Protein AF-G8FXV2-F1 (afdb_monomer)

Secondary structure (DSSP, 8-state):
-EE----S-TTT-GGGSS-EEEEEPPPGGG---HHHHHHHHHHHHHHS-S-EES--TTS-EEEEEE-TTHHHHHHHHHHHHH----

Sequence (86 aa):
GVIGRYCDQPQMFPGVAHFHTIRVAQPAGMYYTTDFLKQLCDLWDMRGSGLTNMHGATGDIVLLGTTTPQLEEFYFELTHKMNNDL

pLDDT: mean 98.34, std 0.72, range [94.0, 98.81]

Radius of gyration: 13.11 Å; Cα contacts (8 Å, |Δi|>4): 134; chains: 1; bounding box: 36×21×31 Å

Foldseek 3Di:
DKDWDADPCCVVPVQVRTKMKDWWDADPPNDDDPVLVVVVLVLLVVFADSDWDCVPPVRTTIRIGGDPVSPVVSQCCCCVPVVTHD

Mean predicted aligned error: 1.83 Å

Nearest PDB structures (foldseek):
  2xsj-assembly1_D  TM=1.009E+00  e=8.414E-15  Desulfomicrobium norvegicum
  2v4j-assembly1_D  TM=1.005E+00  e=2.105E-13  Nitratidesulfovibrio vulgaris str. Hildenborough
  3or1-assembly1_D  TM=1.008E+00  e=9.575E-13  Megalodesulfovibrio gigas
  3mm5-assembly1_D  TM=9.750E-01  e=3.293E-09  Archaeoglobus fulgidus
  7pjy-assembly1_x  TM=4.969E-01  e=1.720E+00  Escherichia coli K-12

Solvent-accessible surface area (backbone atoms only — not comparable to full-atom values): 4864 Å² total; per-residue (Å²): 73,76,48,87,42,62,51,97,50,39,88,85,41,58,90,40,34,45,38,23,32,40,33,30,58,58,57,85,91,75,70,77,57,70,67,61,54,50,54,52,47,57,54,32,53,73,55,38,65,67,43,68,42,94,56,39,97,91,54,30,37,30,43,50,25,26,45,79,84,37,51,62,59,51,50,49,47,37,42,76,74,64,74,43,60,75

Organism: NCBI:txid153939

Structure (mmCIF, N/CA/C/O backbone):
data_AF-G8FXV2-F1
#
_entry.id   AF-G8FXV2-F1
#
loop_
_atom_site.group_PDB
_atom_site.id
_atom_site.type_symbol
_atom_site.label_atom_id
_atom_site.label_alt_id
_atom_site.label_comp_id
_atom_site.label_asym_id
_atom_site.label_entity_id
_atom_site.label_seq_id
_atom_site.pdbx_PDB_ins_code
_atom_site.Cartn_x
_atom_site.Cartn_y
_atom_site.Cartn_z
_atom_site.occupancy
_atom_site.B_iso_or_equiv
_atom_site.auth_seq_id
_atom_site.auth_comp_id
_atom_site.auth_asym_id
_atom_site.auth_atom_id
_atom_site.pdbx_PDB_model_num
ATOM 1 N N . GLY A 1 1 ? 0.941 9.728 -2.977 1.00 94.00 1 GLY A N 1
ATOM 2 C CA . GLY A 1 1 ? 0.197 10.621 -2.038 1.00 94.00 1 GLY A CA 1
ATOM 3 C C . GLY A 1 1 ? -1.047 9.954 -1.439 1.00 94.00 1 GLY A C 1
ATOM 4 O O . GLY A 1 1 ? -1.386 8.853 -1.855 1.00 94.00 1 GLY A O 1
ATOM 5 N N . VAL A 1 2 ? -1.742 10.578 -0.470 1.00 98.25 2 VAL A N 1
ATOM 6 C CA . VAL A 1 2 ? -2.835 9.936 0.314 1.00 98.25 2 VAL A CA 1
ATOM 7 C C . VAL A 1 2 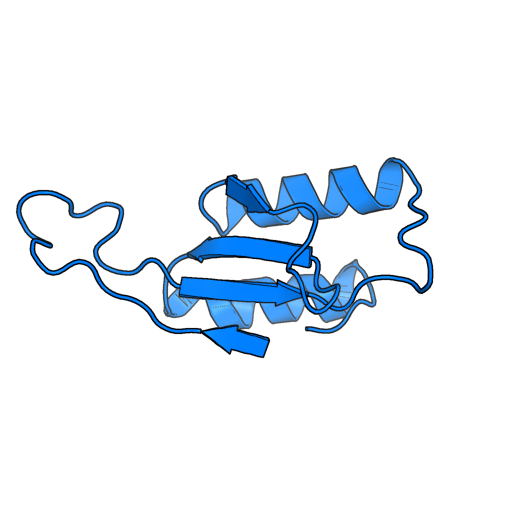? -4.229 10.468 -0.048 1.00 98.25 2 VAL A C 1
ATOM 9 O O . VAL A 1 2 ? -4.431 11.677 -0.139 1.00 98.25 2 VAL A O 1
ATOM 12 N N . ILE A 1 3 ? -5.214 9.573 -0.196 1.00 98.44 3 ILE A N 1
ATOM 13 C CA . ILE A 1 3 ? -6.636 9.924 -0.358 1.00 98.44 3 ILE A CA 1
ATOM 14 C C . ILE A 1 3 ? -7.442 9.404 0.835 1.00 98.44 3 ILE A C 1
ATOM 16 O O . ILE A 1 3 ? -7.642 8.199 0.996 1.00 98.44 3 ILE A O 1
ATOM 20 N N . GLY A 1 4 ? -7.932 10.335 1.657 1.00 98.25 4 GLY A N 1
ATOM 21 C CA . GLY A 1 4 ? -8.787 10.039 2.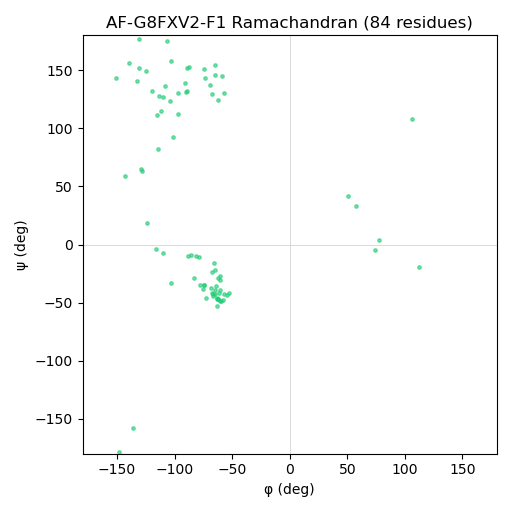804 1.00 98.25 4 GLY A CA 1
ATOM 22 C C . GLY A 1 4 ? -10.179 9.554 2.390 1.00 98.25 4 GLY A C 1
ATOM 23 O O . GLY A 1 4 ? -10.811 10.103 1.485 1.00 98.25 4 GLY A O 1
ATOM 24 N N . ARG A 1 5 ? -10.670 8.525 3.080 1.00 98.50 5 ARG A N 1
ATOM 25 C CA . ARG A 1 5 ? -12.019 7.971 2.916 1.00 98.50 5 ARG 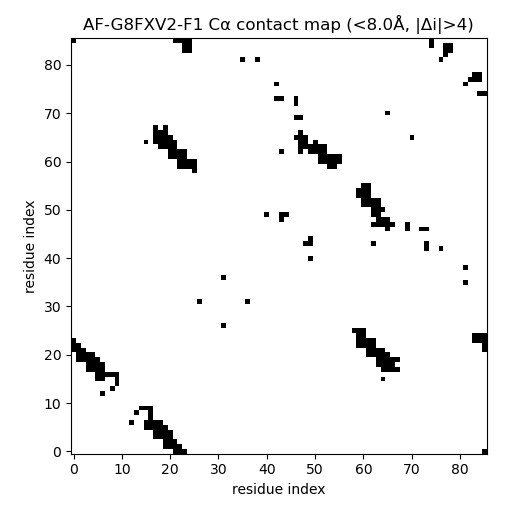A CA 1
ATOM 26 C C . ARG A 1 5 ? -12.507 7.371 4.231 1.00 98.50 5 ARG A C 1
ATOM 28 O O . ARG A 1 5 ? -11.710 6.771 4.956 1.00 98.50 5 ARG A O 1
ATOM 35 N N . TYR A 1 6 ? -13.801 7.535 4.480 1.00 98.44 6 TYR A N 1
ATOM 36 C CA . TYR A 1 6 ? -14.527 7.049 5.648 1.00 98.44 6 TYR A CA 1
ATOM 37 C C . TYR A 1 6 ? -15.816 6.379 5.173 1.00 98.44 6 TYR A C 1
ATOM 39 O O . TYR A 1 6 ? -16.430 6.877 4.224 1.00 98.44 6 TYR A O 1
ATOM 47 N N . CYS A 1 7 ? -16.218 5.269 5.792 1.00 98.00 7 CYS A N 1
ATOM 48 C CA . CYS A 1 7 ? -17.526 4.678 5.512 1.00 98.00 7 CYS A CA 1
ATOM 49 C C . CYS A 1 7 ? -18.649 5.502 6.161 1.00 98.00 7 CYS A C 1
ATOM 51 O O . CYS A 1 7 ? -18.461 6.106 7.217 1.00 98.00 7 CYS A O 1
ATOM 53 N N . ASP A 1 8 ? -19.837 5.483 5.565 1.00 98.19 8 ASP A N 1
ATOM 54 C CA . ASP A 1 8 ? -21.029 6.178 6.063 1.00 98.19 8 ASP A CA 1
ATOM 55 C C . ASP A 1 8 ? -21.743 5.437 7.211 1.00 98.19 8 ASP A C 1
ATOM 57 O O . ASP A 1 8 ? -22.607 6.011 7.869 1.00 98.19 8 ASP A O 1
ATOM 61 N N . GLN A 1 9 ? -21.359 4.185 7.482 1.00 98.00 9 GLN A N 1
ATOM 62 C CA . GLN A 1 9 ? -21.951 3.323 8.511 1.00 98.00 9 GLN A CA 1
ATOM 63 C C . GLN A 1 9 ? -20.889 2.713 9.453 1.00 98.00 9 GLN A C 1
ATOM 65 O O . GLN A 1 9 ? -20.725 1.489 9.501 1.00 98.00 9 GLN A O 1
ATOM 70 N N . PRO A 1 10 ? -20.146 3.529 10.225 1.00 97.75 10 PRO A N 1
ATOM 71 C CA . PRO A 1 10 ? -18.993 3.066 11.003 1.00 97.75 10 PRO A CA 1
ATOM 72 C C . PRO A 1 10 ? -19.351 2.124 12.159 1.00 97.75 10 PRO A C 1
ATOM 74 O O . PRO A 1 10 ? -18.517 1.321 12.563 1.00 97.75 10 PRO A O 1
ATOM 77 N N . GLN A 1 11 ? -20.580 2.167 12.682 1.00 97.94 11 GLN A N 1
ATOM 78 C CA . GLN A 1 11 ? -21.036 1.214 13.699 1.00 97.94 11 GLN A CA 1
ATOM 79 C C . GLN A 1 11 ? -21.316 -0.170 13.103 1.00 97.94 11 GLN A C 1
ATOM 81 O O . GLN A 1 11 ? -21.060 -1.173 13.762 1.00 97.94 11 GLN A O 1
ATOM 86 N N . MET A 1 12 ? -21.823 -0.232 11.864 1.00 98.31 12 MET A N 1
ATOM 87 C CA . MET A 1 12 ? -22.062 -1.505 11.175 1.00 98.31 12 MET A CA 1
ATOM 88 C C . MET A 1 12 ? -20.767 -2.099 10.612 1.00 98.31 12 MET A C 1
ATOM 90 O O . MET A 1 12 ? -20.600 -3.316 10.629 1.00 98.31 12 MET A O 1
ATOM 94 N N . PHE A 1 13 ? -19.840 -1.253 10.151 1.00 98.12 13 PHE A N 1
ATOM 95 C CA . PHE A 1 13 ? -18.587 -1.676 9.518 1.00 98.12 13 PHE A CA 1
ATOM 96 C C . PHE A 1 13 ? -17.358 -0.996 10.147 1.00 98.12 13 PHE A C 1
ATOM 98 O O . PHE A 1 13 ? -16.647 -0.243 9.476 1.00 98.12 13 PHE A O 1
ATOM 105 N N . PRO A 1 14 ? -17.053 -1.271 11.428 1.00 97.69 14 PRO A N 1
ATOM 106 C CA . PRO A 1 14 ? -15.987 -0.572 12.148 1.00 97.69 14 PRO A CA 1
ATOM 107 C C . PRO A 1 14 ? -14.595 -0.775 11.533 1.00 97.69 14 PRO A C 1
ATOM 109 O O . PRO A 1 14 ? -13.761 0.124 11.604 1.00 97.69 14 PRO A O 1
ATOM 112 N N . GLY A 1 15 ? -14.349 -1.912 10.868 1.00 97.62 15 GLY A N 1
ATOM 113 C CA . GLY A 1 15 ? -13.063 -2.214 10.223 1.00 97.62 15 GLY A CA 1
ATOM 114 C C . GLY A 1 15 ? -12.705 -1.313 9.033 1.00 97.62 15 GLY A C 1
ATOM 115 O O . GLY A 1 15 ? -11.546 -1.272 8.638 1.00 97.62 15 GLY A O 1
ATOM 116 N N . VAL A 1 16 ? -13.674 -0.576 8.479 1.00 98.06 16 VAL A N 1
ATOM 117 C CA . VAL A 1 16 ? -13.468 0.370 7.366 1.00 98.06 16 VAL A CA 1
ATOM 118 C C . VAL A 1 16 ? -13.938 1.784 7.712 1.00 98.06 16 VAL A C 1
ATOM 120 O O . VAL A 1 16 ? -14.124 2.616 6.821 1.00 98.06 16 VAL A O 1
ATOM 123 N N . ALA A 1 17 ? -14.095 2.082 9.009 1.00 98.25 17 ALA A N 1
ATOM 124 C CA . ALA A 1 17 ? -14.407 3.430 9.481 1.00 98.25 17 ALA A CA 1
ATOM 125 C C . ALA A 1 17 ? -13.404 4.450 8.923 1.00 98.25 17 ALA A C 1
ATOM 127 O O . ALA A 1 17 ? -13.805 5.506 8.443 1.00 98.25 17 ALA A O 1
ATOM 128 N N . HIS A 1 18 ? -12.119 4.086 8.901 1.00 98.62 18 HIS A N 1
ATOM 129 C CA . HIS A 1 18 ? -11.088 4.733 8.095 1.00 98.62 18 HIS A CA 1
ATOM 130 C C . HIS A 1 18 ? -10.610 3.732 7.047 1.00 98.62 18 HIS A C 1
ATOM 132 O O . HIS A 1 18 ? -10.240 2.609 7.386 1.00 98.62 18 HIS A O 1
ATOM 138 N N . PHE A 1 19 ? -10.605 4.140 5.781 1.00 98.69 19 PHE A N 1
ATOM 139 C CA . PHE A 1 19 ? -10.172 3.272 4.688 1.00 98.69 19 PHE A CA 1
ATOM 140 C C . PHE A 1 19 ? -9.407 4.066 3.629 1.00 98.69 19 PHE A C 1
ATOM 142 O O . PHE A 1 19 ? -9.809 4.204 2.474 1.00 98.69 19 PHE A O 1
ATOM 149 N N . HIS A 1 20 ? -8.317 4.686 4.072 1.00 98.81 20 HIS A N 1
ATOM 150 C CA . HIS A 1 20 ? -7.530 5.609 3.262 1.00 98.81 20 HIS A CA 1
ATOM 151 C C . HIS A 1 20 ? -6.717 4.867 2.201 1.00 98.81 20 HIS A C 1
ATOM 153 O O . HIS A 1 20 ? -6.207 3.778 2.445 1.00 98.81 20 HIS A O 1
ATOM 159 N N . THR A 1 21 ? -6.583 5.471 1.025 1.00 98.81 21 THR A N 1
ATOM 160 C CA . THR A 1 21 ? -5.742 4.949 -0.056 1.00 98.81 21 THR A CA 1
ATOM 161 C C . THR A 1 21 ? -4.380 5.630 -0.032 1.00 98.81 21 THR A C 1
ATOM 163 O O . THR A 1 21 ? -4.322 6.862 -0.029 1.00 98.81 21 THR A O 1
ATOM 166 N N . ILE A 1 22 ? -3.304 4.846 -0.084 1.00 98.75 22 ILE A N 1
ATOM 167 C CA . ILE A 1 22 ? -1.944 5.348 -0.298 1.00 98.75 22 ILE A CA 1
ATOM 168 C C . ILE A 1 22 ? -1.554 5.042 -1.745 1.00 98.75 22 ILE A C 1
ATOM 170 O O . ILE A 1 22 ? -1.616 3.897 -2.189 1.00 98.75 22 ILE A O 1
ATOM 174 N N . ARG A 1 23 ? -1.187 6.079 -2.496 1.00 98.81 23 ARG A N 1
ATOM 175 C CA . ARG A 1 23 ? -0.508 5.942 -3.789 1.00 98.81 23 ARG A CA 1
ATOM 176 C C . ARG A 1 23 ? 0.990 5.906 -3.523 1.00 98.81 23 ARG A C 1
ATOM 178 O O . ARG A 1 23 ? 1.438 6.722 -2.719 1.00 98.81 23 ARG A O 1
ATOM 185 N N . VAL A 1 24 ? 1.675 4.945 -4.134 1.00 98.62 24 VAL A N 1
ATOM 186 C CA . VAL A 1 24 ? 3.118 4.703 -4.041 1.00 98.62 24 VAL A CA 1
ATOM 187 C C . VAL A 1 24 ? 3.723 4.834 -5.436 1.00 98.62 24 VAL A C 1
ATOM 189 O O . VAL A 1 24 ? 3.209 4.234 -6.388 1.00 98.62 24 VAL A O 1
ATOM 192 N N . ALA A 1 25 ? 4.820 5.584 -5.549 1.00 98.56 25 ALA A N 1
ATOM 193 C CA . ALA A 1 25 ? 5.499 5.815 -6.816 1.00 98.56 25 ALA A CA 1
ATOM 194 C C . ALA A 1 25 ? 6.027 4.495 -7.400 1.00 98.56 25 ALA A C 1
ATOM 196 O O . ALA A 1 25 ? 6.771 3.756 -6.752 1.00 98.56 25 ALA A O 1
ATOM 197 N N . GLN A 1 26 ? 5.636 4.190 -8.634 1.00 98.25 26 GLN A N 1
ATOM 198 C CA . GLN A 1 26 ? 6.049 2.998 -9.370 1.00 98.25 26 GLN A CA 1
ATOM 199 C C . GLN A 1 26 ? 7.336 3.233 -10.185 1.00 98.25 26 GLN A C 1
ATOM 201 O O . GLN A 1 26 ? 7.554 4.339 -10.687 1.00 98.25 26 GLN A O 1
ATOM 206 N N . PRO A 1 27 ? 8.152 2.191 -10.439 1.00 98.31 27 PRO A N 1
ATOM 207 C CA . PRO A 1 27 ? 9.207 2.258 -11.442 1.00 98.31 27 PRO A CA 1
ATOM 208 C C . PRO A 1 27 ? 8.626 2.436 -12.852 1.00 98.31 27 PRO A C 1
ATOM 210 O O . PRO A 1 27 ? 7.574 1.888 -13.199 1.00 98.31 27 PRO A O 1
ATOM 213 N N . ALA A 1 28 ? 9.349 3.169 -13.701 1.00 98.25 28 ALA A N 1
ATOM 214 C CA . ALA A 1 28 ? 8.970 3.360 -15.096 1.00 98.25 28 ALA A CA 1
ATOM 215 C C . ALA A 1 28 ? 8.838 2.009 -15.824 1.00 98.25 28 ALA A C 1
ATOM 217 O O . ALA A 1 28 ? 9.714 1.150 -15.745 1.00 98.25 28 ALA A O 1
ATOM 218 N N . GLY A 1 29 ? 7.722 1.819 -16.531 1.00 97.75 29 GLY A N 1
ATOM 219 C CA . GLY A 1 29 ? 7.422 0.570 -17.236 1.00 97.75 29 GLY A CA 1
ATOM 220 C C . GLY A 1 29 ? 6.935 -0.581 -16.348 1.00 97.75 29 GLY A C 1
ATOM 221 O O . GLY A 1 29 ? 6.711 -1.660 -16.882 1.00 97.75 29 GLY A O 1
ATOM 222 N N 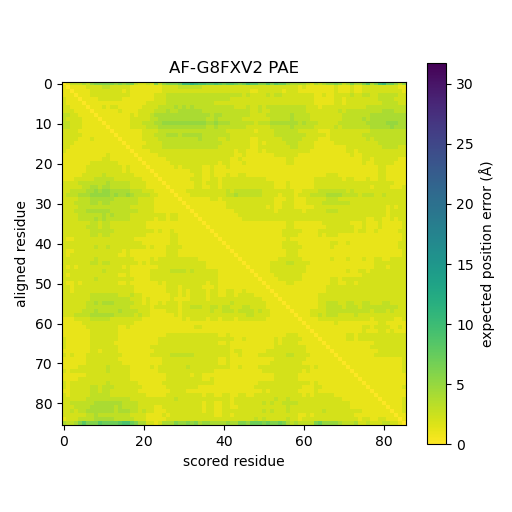. MET A 1 30 ? 6.737 -0.368 -15.037 1.00 98.38 30 MET A N 1
ATOM 223 C CA . MET A 1 30 ? 6.138 -1.349 -14.112 1.00 98.38 30 MET A CA 1
ATOM 224 C C . MET A 1 30 ? 6.886 -2.696 -14.052 1.00 98.38 30 MET A C 1
ATOM 226 O O . MET A 1 30 ? 6.279 -3.748 -13.851 1.00 98.38 30 MET A O 1
ATOM 230 N N . TYR A 1 31 ? 8.211 -2.674 -14.210 1.00 98.50 31 TYR A N 1
ATOM 231 C CA . TYR A 1 31 ? 9.057 -3.851 -14.014 1.00 98.50 31 TYR A CA 1
ATOM 232 C C . TYR A 1 31 ? 9.521 -3.935 -12.562 1.00 98.50 31 TYR A C 1
ATOM 234 O O . TYR A 1 31 ? 10.032 -2.964 -12.008 1.00 98.50 31 TYR A O 1
ATOM 242 N N . TYR A 1 32 ? 9.375 -5.118 -11.967 1.00 98.56 32 TYR A N 1
ATOM 243 C CA . TYR A 1 32 ? 9.684 -5.364 -10.563 1.00 98.56 32 TYR A CA 1
ATOM 244 C C . TYR A 1 32 ? 10.555 -6.600 -10.385 1.00 98.56 32 TYR A C 1
ATOM 246 O O . TYR A 1 32 ? 10.462 -7.562 -11.149 1.00 98.56 32 TYR A O 1
ATOM 254 N N . THR A 1 33 ? 11.343 -6.605 -9.313 1.00 98.69 33 THR A N 1
ATOM 255 C CA . THR A 1 33 ? 11.884 -7.839 -8.742 1.00 98.69 33 THR A CA 1
ATOM 256 C C . THR A 1 33 ? 10.889 -8.411 -7.735 1.00 98.69 33 THR A C 1
ATOM 258 O O . THR A 1 33 ? 10.113 -7.680 -7.113 1.00 98.69 33 THR A O 1
ATOM 261 N N . THR A 1 34 ? 10.919 -9.730 -7.538 1.00 98.62 34 THR A N 1
ATOM 262 C CA . THR A 1 34 ? 10.088 -10.373 -6.510 1.00 98.62 34 THR A CA 1
ATOM 263 C C . THR A 1 34 ? 10.411 -9.870 -5.111 1.00 98.62 34 THR A C 1
ATOM 265 O O . THR A 1 34 ? 9.523 -9.826 -4.270 1.00 98.62 34 THR A O 1
ATOM 268 N N . ASP A 1 35 ? 11.662 -9.488 -4.863 1.00 98.62 35 ASP A N 1
ATOM 269 C CA . ASP A 1 35 ? 12.120 -9.037 -3.551 1.00 98.62 35 ASP A CA 1
ATOM 270 C C . ASP A 1 35 ? 11.468 -7.711 -3.162 1.00 98.62 35 ASP A C 1
ATOM 272 O O . ASP A 1 35 ? 10.955 -7.595 -2.052 1.00 98.62 35 ASP A O 1
ATOM 276 N N . PHE A 1 36 ? 11.395 -6.752 -4.094 1.00 98.56 36 PHE A N 1
ATOM 277 C CA . PHE A 1 36 ? 10.698 -5.487 -3.858 1.00 98.56 36 PHE A CA 1
ATOM 278 C C . PHE A 1 36 ? 9.212 -5.714 -3.559 1.00 98.56 36 PHE A C 1
ATOM 280 O O . PHE A 1 36 ? 8.689 -5.186 -2.580 1.00 98.56 36 PHE A O 1
ATOM 287 N N . LEU A 1 37 ? 8.530 -6.524 -4.380 1.00 98.75 37 LEU A N 1
ATOM 288 C CA . LEU A 1 37 ? 7.096 -6.768 -4.204 1.00 98.75 37 LEU A CA 1
ATOM 289 C C . LEU A 1 37 ? 6.791 -7.504 -2.898 1.00 98.75 37 LEU A C 1
ATOM 291 O O . LEU A 1 37 ? 5.828 -7.151 -2.229 1.00 98.75 37 LEU A O 1
ATOM 295 N N . LYS A 1 38 ? 7.614 -8.481 -2.502 1.00 98.75 38 LYS A N 1
ATOM 296 C CA . LYS A 1 38 ? 7.457 -9.175 -1.215 1.00 98.75 38 LYS A CA 1
ATOM 297 C C . LYS A 1 38 ? 7.626 -8.221 -0.037 1.00 98.75 38 LYS A C 1
ATOM 299 O O . LYS A 1 38 ? 6.762 -8.200 0.824 1.00 98.75 38 LYS A O 1
ATOM 304 N N . GLN A 1 39 ? 8.667 -7.384 -0.047 1.00 98.62 39 GLN A N 1
ATOM 305 C CA . GLN A 1 39 ? 8.868 -6.379 1.004 1.00 98.62 39 GLN A CA 1
ATOM 306 C C . GLN A 1 39 ? 7.698 -5.392 1.086 1.00 98.62 39 GLN A C 1
ATOM 308 O O . GLN A 1 39 ? 7.270 -5.033 2.181 1.00 98.62 39 GLN A O 1
ATOM 313 N N . LEU A 1 40 ? 7.154 -4.980 -0.065 1.00 98.62 40 LEU A N 1
ATOM 314 C CA . LEU A 1 40 ? 5.986 -4.104 -0.103 1.00 98.62 40 LEU A CA 1
ATOM 315 C C . LEU A 1 40 ? 4.741 -4.783 0.476 1.00 98.62 40 LEU A C 1
ATOM 317 O O . LEU A 1 40 ? 4.001 -4.148 1.225 1.00 98.62 40 LEU A O 1
ATOM 321 N N . CYS A 1 41 ? 4.518 -6.058 0.143 1.00 98.75 41 CYS A N 1
ATOM 322 C CA . CYS A 1 41 ? 3.430 -6.849 0.710 1.00 98.75 41 CYS A CA 1
ATOM 323 C C . CYS A 1 41 ? 3.592 -7.017 2.223 1.00 98.75 41 CYS A C 1
ATOM 325 O O . CYS A 1 41 ? 2.642 -6.735 2.938 1.00 98.75 41 CYS A O 1
ATOM 327 N N . ASP A 1 42 ? 4.780 -7.378 2.720 1.00 98.75 42 ASP A N 1
ATOM 328 C CA . ASP A 1 42 ? 5.034 -7.543 4.159 1.00 98.75 42 ASP A CA 1
ATOM 329 C C . ASP A 1 42 ? 4.719 -6.252 4.934 1.00 98.75 42 ASP A C 1
ATOM 331 O O . ASP A 1 42 ? 4.078 -6.274 5.989 1.00 98.75 42 ASP A O 1
ATOM 335 N N . LEU A 1 43 ? 5.128 -5.102 4.385 1.00 98.69 43 LEU A N 1
ATOM 336 C CA . LEU A 1 43 ? 4.838 -3.798 4.973 1.00 98.69 43 LEU A CA 1
ATOM 337 C C . LEU A 1 43 ? 3.336 -3.478 4.943 1.00 98.69 43 LEU A C 1
ATOM 339 O O . LEU A 1 43 ? 2.786 -2.960 5.921 1.00 98.69 43 LEU A O 1
ATOM 343 N N . TRP A 1 44 ? 2.663 -3.775 3.830 1.00 98.75 44 TRP A N 1
ATOM 344 C CA . TRP A 1 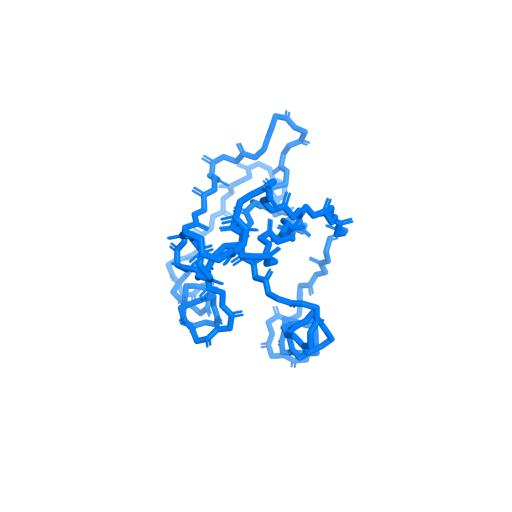44 ? 1.242 -3.483 3.664 1.00 98.75 44 TRP A CA 1
ATOM 345 C C . TRP A 1 44 ? 0.329 -4.421 4.456 1.00 98.75 44 TRP A C 1
ATOM 347 O O . TRP A 1 44 ? -0.678 -3.965 4.993 1.00 98.75 44 TRP A O 1
ATOM 357 N N . ASP A 1 45 ? 0.694 -5.689 4.603 1.00 98.69 45 ASP A N 1
ATOM 358 C CA . ASP A 1 45 ? -0.022 -6.657 5.435 1.00 98.69 45 ASP A CA 1
ATOM 359 C C . ASP A 1 45 ? 0.032 -6.256 6.914 1.00 98.69 45 ASP A C 1
ATOM 361 O O . ASP A 1 45 ? -0.945 -6.419 7.643 1.00 98.69 45 ASP A O 1
ATOM 365 N N . MET A 1 46 ? 1.154 -5.681 7.364 1.00 98.56 46 MET A N 1
ATOM 366 C CA . MET A 1 46 ? 1.299 -5.221 8.746 1.00 98.56 46 MET A CA 1
ATOM 367 C C . MET A 1 46 ? 0.533 -3.921 9.027 1.00 98.56 46 MET A C 1
ATOM 369 O O . MET A 1 46 ? 0.013 -3.738 10.130 1.00 98.56 46 MET A O 1
ATOM 373 N N . ARG A 1 47 ? 0.512 -2.984 8.071 1.00 98.50 47 ARG A N 1
ATOM 374 C CA . ARG A 1 47 ? 0.083 -1.589 8.312 1.00 98.50 47 ARG A CA 1
ATOM 375 C C . ARG A 1 47 ? -1.170 -1.166 7.550 1.00 98.50 47 ARG A C 1
ATOM 377 O O . ARG A 1 47 ? -1.654 -0.047 7.732 1.00 98.50 47 ARG A O 1
ATOM 384 N N . GLY A 1 48 ? -1.704 -2.029 6.702 1.00 98.44 48 GLY A N 1
ATOM 385 C CA . GLY A 1 48 ? -2.858 -1.767 5.856 1.00 98.44 48 GLY A CA 1
ATOM 386 C C . GLY A 1 48 ? -3.844 -2.925 5.853 1.00 98.44 48 GLY A C 1
ATOM 387 O O . GLY A 1 48 ? -3.921 -3.720 6.785 1.00 98.44 48 GLY A O 1
ATOM 388 N N . SER A 1 49 ? -4.651 -2.978 4.802 1.00 98.56 49 SER A N 1
ATOM 389 C CA . SER A 1 49 ? -5.700 -3.983 4.631 1.00 98.56 49 SER A CA 1
ATOM 390 C C . SER A 1 49 ? -5.228 -5.269 3.943 1.00 98.56 49 SER A C 1
ATOM 392 O O . SER A 1 49 ? -6.016 -6.206 3.827 1.00 98.56 49 SER A O 1
ATOM 394 N N . GLY A 1 50 ? -4.009 -5.284 3.390 1.00 98.44 50 GLY A N 1
ATOM 395 C CA . GLY A 1 50 ? -3.544 -6.318 2.456 1.00 98.44 50 GLY A CA 1
ATOM 396 C C . GLY A 1 50 ? -4.144 -6.212 1.041 1.00 98.44 50 GLY A C 1
ATOM 397 O O . GLY A 1 50 ? -3.748 -6.946 0.139 1.00 98.44 50 GLY A O 1
ATOM 398 N N . LEU A 1 51 ? -5.079 -5.284 0.793 1.00 98.75 51 LEU A N 1
ATOM 399 C CA . LEU A 1 51 ? -5.699 -5.088 -0.523 1.00 98.75 51 LEU A CA 1
ATOM 400 C C . LEU A 1 51 ? -4.937 -4.054 -1.353 1.00 98.75 51 LEU A C 1
ATOM 402 O O . LEU A 1 51 ? -4.551 -2.999 -0.845 1.00 98.75 51 LEU A O 1
ATOM 406 N N . THR A 1 52 ? -4.770 -4.322 -2.647 1.00 98.69 52 THR A N 1
ATOM 407 C CA . THR A 1 52 ? -4.060 -3.433 -3.574 1.00 98.69 52 THR A CA 1
ATOM 408 C C . THR A 1 52 ? -4.755 -3.361 -4.934 1.00 98.69 52 THR A C 1
ATOM 410 O O . THR A 1 52 ? -5.457 -4.292 -5.330 1.00 98.69 52 THR A O 1
ATOM 413 N N . ASN A 1 53 ? -4.526 -2.268 -5.672 1.00 98.69 53 ASN A N 1
ATOM 414 C CA . ASN A 1 53 ? -4.676 -2.267 -7.128 1.00 98.69 53 ASN A CA 1
ATOM 415 C C . ASN A 1 53 ? -3.282 -2.154 -7.758 1.00 98.69 53 ASN A C 1
ATOM 417 O O . ASN A 1 53 ? -2.538 -1.214 -7.471 1.00 98.69 53 ASN A O 1
ATOM 421 N N . MET A 1 54 ? -2.965 -3.084 -8.657 1.00 97.94 54 MET A N 1
ATOM 422 C CA . MET A 1 54 ? -1.733 -3.111 -9.451 1.00 97.94 54 MET A CA 1
ATOM 423 C C . MET A 1 54 ? -2.117 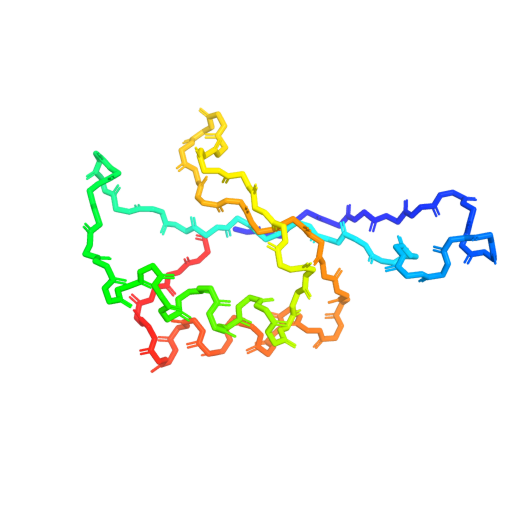-2.922 -10.924 1.00 97.94 54 MET A C 1
ATOM 425 O O . MET A 1 54 ? -2.350 -3.898 -11.632 1.00 97.94 54 MET A O 1
ATOM 429 N N . HIS A 1 55 ? -2.329 -1.696 -11.408 1.00 98.62 55 HIS A N 1
ATOM 430 C CA . HIS A 1 55 ? -1.995 -0.376 -10.836 1.00 98.62 55 HIS A CA 1
ATOM 431 C C . HIS A 1 55 ? -3.194 0.580 -10.867 1.00 98.62 55 HIS A C 1
ATOM 433 O O . HIS A 1 55 ? -4.262 0.260 -11.390 1.00 98.62 55 HIS A O 1
ATOM 439 N N . GLY A 1 56 ? -3.025 1.786 -10.323 1.00 97.62 56 GLY A N 1
ATOM 440 C CA . GLY A 1 56 ? -3.922 2.904 -10.601 1.00 97.62 56 GLY A CA 1
ATOM 441 C C . GLY A 1 56 ? -3.852 3.327 -12.073 1.00 97.62 56 GLY A C 1
ATOM 442 O O . GLY A 1 56 ? -2.830 3.158 -12.732 1.00 97.62 56 GLY A O 1
ATOM 443 N N . ALA A 1 57 ? -4.921 3.937 -12.595 1.00 97.81 57 ALA A N 1
ATOM 444 C CA . ALA A 1 57 ? -4.977 4.376 -13.996 1.00 97.81 57 ALA A CA 1
ATOM 445 C C . ALA A 1 57 ? -3.892 5.412 -14.368 1.00 97.81 57 ALA A C 1
ATOM 447 O O . ALA A 1 57 ? -3.487 5.492 -15.522 1.00 97.81 57 ALA A O 1
ATOM 448 N N . THR A 1 58 ? -3.413 6.190 -13.391 1.00 97.75 58 THR A N 1
ATOM 449 C CA . THR A 1 58 ? -2.289 7.134 -13.533 1.00 97.75 58 THR A CA 1
ATOM 450 C C . THR A 1 58 ? -0.912 6.474 -13.431 1.00 97.75 58 THR A C 1
ATOM 452 O O . THR A 1 58 ? 0.086 7.120 -13.734 1.00 97.75 58 THR A O 1
ATOM 455 N N . GLY A 1 59 ? -0.851 5.200 -13.039 1.00 98.12 59 GLY A N 1
ATOM 456 C CA . GLY A 1 59 ? 0.369 4.400 -12.952 1.00 98.12 59 GLY A CA 1
ATOM 457 C C . GLY A 1 59 ? 0.785 4.015 -11.534 1.00 98.12 59 GLY A C 1
ATOM 458 O O . GLY A 1 59 ? 1.526 3.049 -11.392 1.00 98.12 59 GLY A O 1
ATOM 459 N N . ASP A 1 60 ? 0.295 4.707 -10.504 1.00 98.62 60 ASP A N 1
ATOM 460 C CA . ASP A 1 60 ? 0.695 4.469 -9.111 1.00 98.62 60 ASP A CA 1
ATOM 461 C C . ASP A 1 60 ? 0.416 3.028 -8.662 1.00 98.62 60 ASP A C 1
ATOM 463 O O . ASP A 1 60 ? -0.617 2.443 -9.008 1.00 98.62 60 ASP A O 1
ATOM 467 N N . ILE A 1 61 ? 1.279 2.477 -7.808 1.00 98.81 61 ILE A N 1
ATOM 468 C CA . ILE A 1 61 ? 0.879 1.346 -6.965 1.00 98.81 61 ILE A CA 1
ATOM 469 C C . ILE A 1 61 ? -0.162 1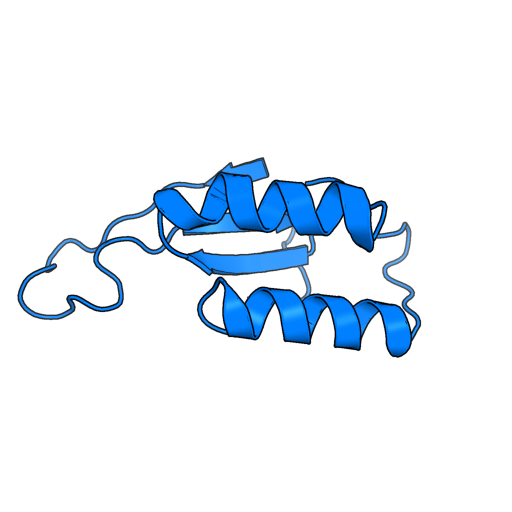.875 -5.975 1.00 98.81 61 ILE A C 1
ATOM 471 O O . ILE A 1 61 ? 0.057 2.892 -5.313 1.00 98.81 61 ILE A O 1
ATOM 475 N N . VAL A 1 62 ? -1.302 1.194 -5.858 1.00 98.81 62 VAL A N 1
ATOM 476 C CA . VAL A 1 62 ? -2.393 1.627 -4.979 1.00 98.81 62 VAL A CA 1
ATOM 477 C C . VAL A 1 62 ? -2.539 0.648 -3.828 1.00 98.81 62 VAL A C 1
ATOM 479 O O . VAL A 1 62 ? -2.939 -0.498 -4.027 1.00 98.81 62 VAL A O 1
ATOM 482 N N . LEU A 1 63 ? -2.279 1.129 -2.618 1.00 98.81 63 LEU A N 1
ATOM 483 C CA . LEU A 1 63 ? -2.489 0.401 -1.374 1.00 98.81 63 LEU A CA 1
ATOM 484 C C . LEU A 1 63 ? -3.838 0.824 -0.784 1.00 98.81 63 LEU A C 1
ATOM 486 O O . LEU A 1 63 ? -4.055 1.995 -0.444 1.00 98.81 63 LEU A O 1
ATOM 490 N N . LEU A 1 64 ? -4.790 -0.110 -0.760 1.00 98.81 64 LEU A N 1
ATOM 491 C CA . LEU A 1 64 ? -6.211 0.191 -0.614 1.00 98.81 64 LEU A CA 1
ATOM 492 C C . LEU A 1 64 ? -6.706 -0.060 0.809 1.00 98.81 64 LEU A C 1
ATOM 4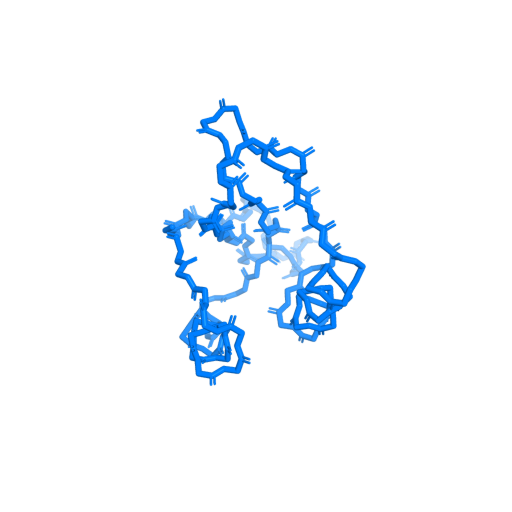94 O O . LEU A 1 64 ? -7.176 -1.148 1.130 1.00 98.81 64 LEU A O 1
ATOM 498 N N . GLY A 1 65 ? -6.677 0.973 1.642 1.00 98.69 65 GLY A N 1
ATOM 499 C CA . GLY A 1 65 ? -7.293 0.937 2.962 1.00 98.69 65 GLY A CA 1
ATOM 500 C C . GLY A 1 65 ? -6.279 0.828 4.087 1.00 98.69 65 GLY A C 1
ATOM 501 O O . GLY A 1 65 ? -5.691 -0.218 4.329 1.00 98.69 65 GLY A O 1
ATOM 502 N N . THR A 1 66 ? -6.125 1.924 4.815 1.00 98.81 66 THR A N 1
ATOM 503 C CA . THR A 1 66 ? -5.486 1.971 6.128 1.00 98.81 66 THR A CA 1
ATOM 504 C C . THR A 1 66 ? -6.128 3.076 6.975 1.00 98.81 66 THR A C 1
ATOM 506 O O . THR A 1 66 ? -7.066 3.757 6.542 1.00 98.81 66 THR A O 1
ATOM 509 N N . THR A 1 67 ? -5.629 3.254 8.191 1.00 98.75 67 THR A N 1
ATOM 510 C CA . THR A 1 67 ? -6.095 4.234 9.171 1.00 98.75 67 THR A CA 1
ATOM 511 C C . THR A 1 67 ? -5.149 5.433 9.243 1.00 98.75 67 THR A C 1
ATOM 513 O O . THR A 1 67 ? -3.979 5.341 8.882 1.00 98.75 67 THR A O 1
ATOM 516 N N . THR A 1 68 ? -5.640 6.578 9.726 1.00 98.69 68 THR A N 1
ATOM 517 C CA . THR A 1 68 ? -4.836 7.810 9.837 1.00 98.69 68 THR A CA 1
ATOM 518 C C . THR A 1 68 ? -3.534 7.629 10.634 1.00 98.69 68 THR A C 1
ATOM 520 O O . THR A 1 68 ? -2.503 8.091 10.149 1.00 98.69 68 THR A O 1
ATOM 523 N N . PRO A 1 69 ? -3.511 6.934 11.793 1.00 98.62 69 PRO A N 1
ATOM 524 C CA . PRO A 1 69 ? -2.275 6.761 12.562 1.00 98.62 69 PRO A CA 1
ATOM 525 C C . PRO A 1 69 ? -1.192 5.940 11.850 1.00 98.62 69 PRO A C 1
ATOM 527 O O . PRO A 1 69 ? -0.024 6.061 12.195 1.00 98.62 69 PRO A O 1
ATOM 530 N N . GLN A 1 70 ? -1.556 5.111 10.866 1.00 98.75 70 GLN A N 1
ATOM 531 C CA . GLN A 1 70 ? -0.598 4.282 10.126 1.00 98.75 70 GLN A CA 1
ATOM 532 C C . GLN A 1 70 ? 0.053 5.008 8.941 1.00 98.75 70 GLN A C 1
ATOM 534 O O . GLN A 1 70 ? 0.982 4.466 8.353 1.00 98.75 70 GLN A O 1
ATOM 539 N N . LEU A 1 71 ? -0.405 6.211 8.574 1.00 98.62 71 LEU A N 1
ATOM 540 C CA . LEU A 1 71 ? 0.093 6.912 7.384 1.00 98.62 71 LEU A CA 1
ATOM 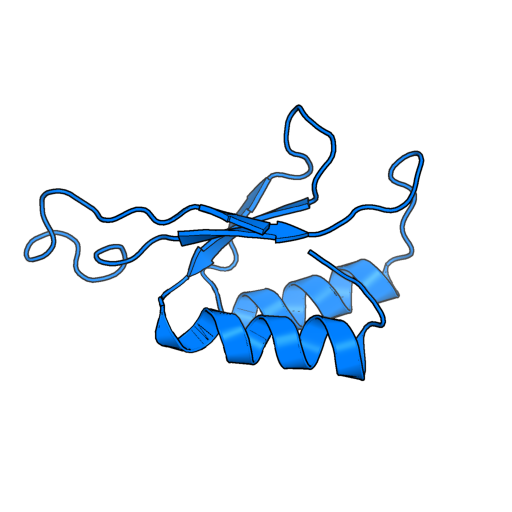541 C C . LEU A 1 71 ? 1.581 7.266 7.498 1.00 98.62 71 LEU A C 1
ATOM 543 O O . LEU A 1 71 ? 2.362 6.899 6.624 1.00 98.62 71 LEU A O 1
ATOM 547 N N . GLU A 1 72 ? 1.969 7.935 8.584 1.00 98.50 72 GLU A N 1
ATOM 548 C CA . GLU A 1 72 ? 3.366 8.322 8.823 1.00 98.50 72 GLU A CA 1
ATOM 549 C C . GLU A 1 72 ? 4.252 7.103 9.085 1.00 98.50 72 GLU A C 1
ATOM 551 O O . GLU A 1 72 ? 5.375 7.030 8.602 1.00 98.50 72 GLU A O 1
ATOM 556 N N . GLU A 1 73 ? 3.725 6.101 9.788 1.00 98.62 73 GLU A N 1
ATOM 557 C CA . GLU A 1 73 ? 4.438 4.855 10.067 1.00 98.62 73 GLU A CA 1
ATOM 558 C C . GLU A 1 73 ? 4.770 4.073 8.789 1.00 98.62 73 GLU A C 1
ATOM 560 O O . GLU A 1 73 ? 5.898 3.616 8.596 1.00 98.62 73 GLU A O 1
ATOM 565 N N . PHE A 1 74 ? 3.788 3.939 7.893 1.00 98.69 74 PHE A N 1
ATOM 566 C CA . PHE A 1 74 ? 3.988 3.327 6.586 1.00 98.69 74 PHE A CA 1
ATOM 567 C C . PHE A 1 74 ? 4.985 4.140 5.752 1.00 98.69 74 PHE A C 1
ATOM 569 O O . PHE A 1 74 ? 5.915 3.572 5.181 1.00 98.69 74 PHE A O 1
ATOM 576 N N . TYR A 1 75 ? 4.819 5.466 5.708 1.00 98.75 75 TYR A N 1
ATOM 577 C CA . TYR A 1 75 ? 5.692 6.354 4.941 1.00 98.75 75 TYR A CA 1
ATOM 578 C C . TYR A 1 75 ? 7.146 6.309 5.428 1.00 98.75 75 TYR A C 1
ATOM 580 O O . TYR A 1 75 ? 8.074 6.237 4.617 1.00 98.75 75 TYR A O 1
ATOM 588 N N . PHE A 1 76 ? 7.355 6.286 6.744 1.00 98.62 76 PHE A N 1
ATOM 589 C CA . PHE A 1 76 ? 8.678 6.169 7.341 1.00 98.62 76 PHE A CA 1
ATOM 590 C C . PHE A 1 76 ? 9.369 4.875 6.906 1.00 98.62 76 PHE A C 1
ATOM 592 O O . PHE A 1 76 ? 10.510 4.912 6.449 1.00 98.62 76 PHE A O 1
ATOM 599 N N . GLU A 1 77 ? 8.685 3.732 6.984 1.00 98.56 77 GLU A N 1
ATOM 600 C CA . GLU A 1 77 ? 9.273 2.457 6.566 1.00 98.56 77 GLU A CA 1
ATOM 601 C C . GLU A 1 77 ? 9.518 2.375 5.060 1.00 98.56 77 GLU A C 1
ATOM 603 O O . GLU A 1 77 ? 10.586 1.921 4.648 1.00 98.56 77 GLU A O 1
ATOM 608 N N . LEU A 1 78 ? 8.581 2.859 4.244 1.00 98.56 78 LEU A N 1
ATOM 609 C CA . LEU A 1 78 ? 8.735 2.889 2.791 1.00 98.56 78 LEU A CA 1
ATOM 610 C C . LEU A 1 78 ? 9.988 3.683 2.384 1.00 98.56 78 LEU A C 1
ATOM 612 O O . LEU A 1 78 ? 10.819 3.203 1.612 1.00 98.56 78 LEU A O 1
ATOM 616 N N . THR A 1 79 ? 10.167 4.873 2.955 1.00 98.50 79 THR A N 1
ATOM 617 C CA . THR A 1 79 ? 11.307 5.741 2.631 1.00 98.50 79 THR A CA 1
ATOM 618 C C . THR A 1 79 ? 12.622 5.213 3.208 1.00 98.50 79 THR A C 1
ATOM 620 O O . THR A 1 79 ? 13.614 5.128 2.487 1.00 98.50 79 THR A O 1
ATOM 623 N N . HIS A 1 80 ? 12.647 4.801 4.480 1.00 98.19 80 HIS A N 1
ATOM 624 C CA . HIS A 1 80 ? 13.891 4.440 5.172 1.00 98.19 80 HIS A CA 1
ATOM 625 C C . HIS A 1 80 ? 14.357 3.007 4.903 1.00 98.19 80 HIS A C 1
ATOM 627 O O . HIS A 1 80 ? 15.558 2.743 4.969 1.00 98.19 80 HIS A O 1
ATOM 633 N N . LYS A 1 81 ? 13.439 2.071 4.630 1.00 97.94 81 LYS A N 1
ATOM 634 C CA . LYS A 1 81 ? 13.781 0.658 4.393 1.00 97.94 81 LYS A CA 1
ATOM 635 C C . LYS A 1 81 ? 13.751 0.280 2.919 1.00 97.94 81 LYS A C 1
ATOM 637 O O . LYS A 1 81 ? 14.537 -0.571 2.515 1.00 97.94 81 LYS A O 1
ATOM 642 N N . MET A 1 82 ? 12.865 0.889 2.130 1.00 98.25 82 MET A N 1
ATOM 643 C CA . MET A 1 82 ? 12.650 0.496 0.732 1.00 98.25 82 MET A CA 1
ATOM 644 C C . MET A 1 82 ? 13.155 1.526 -0.280 1.00 98.25 82 MET A C 1
ATOM 646 O O . MET A 1 82 ? 13.169 1.228 -1.473 1.00 98.25 82 MET A O 1
ATOM 650 N N . ASN A 1 83 ? 13.592 2.711 0.173 1.00 98.19 83 ASN A N 1
ATOM 651 C CA . ASN A 1 83 ? 14.057 3.800 -0.690 1.00 98.19 83 ASN A CA 1
ATOM 652 C C . ASN A 1 83 ? 13.047 4.128 -1.811 1.00 98.19 83 ASN A C 1
ATOM 654 O O . ASN A 1 83 ? 13.417 4.310 -2.972 1.00 98.19 83 ASN A O 1
ATOM 658 N N . ASN A 1 84 ? 11.758 4.151 -1.462 1.00 98.31 84 ASN A N 1
ATOM 659 C CA . ASN A 1 84 ? 10.667 4.463 -2.378 1.00 98.31 84 ASN A CA 1
ATOM 660 C C . ASN A 1 84 ? 9.830 5.616 -1.816 1.00 98.31 84 ASN A C 1
ATOM 662 O O . ASN A 1 84 ? 9.713 5.768 -0.601 1.00 98.31 84 ASN A O 1
ATOM 666 N N . ASP A 1 85 ? 9.243 6.411 -2.706 1.00 97.88 85 ASP A N 1
ATOM 667 C CA . ASP A 1 85 ? 8.374 7.536 -2.347 1.00 97.88 85 ASP A CA 1
ATOM 668 C C . ASP A 1 85 ? 6.892 7.210 -2.633 1.00 97.88 85 ASP A C 1
ATOM 670 O O . ASP A 1 85 ? 6.564 6.139 -3.166 1.00 97.88 85 ASP A O 1
ATOM 674 N N . LEU A 1 86 ? 5.997 8.118 -2.245 1.00 94.44 86 LEU A N 1
ATOM 675 C CA . LEU A 1 86 ? 4.555 8.077 -2.506 1.00 94.44 86 LEU A CA 1
ATOM 676 C C . LEU A 1 86 ? 4.157 8.602 -3.894 1.00 94.44 86 LEU A C 1
ATOM 678 O O . LEU A 1 86 ? 4.952 9.298 -4.547 1.00 94.44 86 LEU A O 1
#

InterPro domains:
  IPR036136 Nitrite/Sulfite reductase ferredoxin-like domain superfamily [SSF55124] (1-86)